Protein AF-A0A227J7W8-F1 (afdb_monomer)

Solvent-accessible surface area (backbone atoms only — not comparable to full-atom values): 6579 Å² total; per-residue (Å²): 108,45,49,59,31,26,45,44,31,55,74,43,64,70,74,62,20,58,50,27,50,59,50,30,54,58,37,45,52,54,48,52,52,50,51,53,50,48,66,58,47,49,37,72,77,32,61,72,40,30,48,57,53,67,31,87,70,44,26,74,74,49,48,57,57,61,51,51,45,53,53,39,54,53,50,31,56,52,27,48,74,69,67,44,44,60,62,30,26,58,39,40,50,48,46,52,54,51,51,51,50,55,50,50,66,56,40,60,67,36,88,46,93,92,81,47,46,72,78,72,77,110

Secondary structure (DSSP, 8-state):
-HHHHHHHHHH--HHHHHHHHHHHHHHHHHHHHHHHHHHHHHHHH-HHHHHHHHSTTHHHHHTHHHHHHHHHHHHHHHHHHTT-SSHHHHHHHHHHHHHHHHHHHHHTTEEETTTEETTT--

Mean predicted aligned error: 6.24 Å

Sequence (122 aa):
ALLGSTWLIMKTEGALQNTMYRFTNKTLLAMISALIIVSAWTPIAYPAIAERWFSLPNLFYLLPVPVITGLVCLKIADSVKKRKERSPFVMALVIVILGFAGLGISIWPNIIPPSISIWEAA

Organism: Vibrio parahaemolyticus (NCBI:txid670)

Radius of gyration: 17.42 Å; Cα contacts (8 Å, |Δi|>4): 96; chains: 1; bounding box: 49×22×45 Å

pLDDT: mean 88.21, std 13.28, range [46.34, 97.31]

Nearest PDB structures (foldseek):
  6rko-assembly1_B  TM=8.523E-01  e=6.600E-02  Escherichia coli K-12
  3cax-assembly1_A-2  TM=5.403E-01  e=3.747E-01  Pyrococcus furiosus DSM 3638
  4yuu-assembly3_Q2  TM=7.219E-01  e=2.479E+00  Cyanidium caldarium
  4yuu-assembly2_q1  TM=7.219E-01  e=3.925E+00  Cyanidium caldarium
  5xnl-assembly1_q  TM=5.334E-01  e=6.542E+00  Pisum sativum

InterPro domains:
  IPR003317 Cytochrome ubiquinol oxidase subunit 2 [PF02322] (1-122)
  IPR003317 Cytochrome ubiquinol oxidase subunit 2 [PTHR43141] (1-122)

Structure (mmCIF, N/CA/C/O backbone):
data_AF-A0A227J7W8-F1
#
_entry.id   AF-A0A227J7W8-F1
#
loop_
_atom_site.group_PDB
_atom_site.id
_atom_site.type_symbol
_atom_site.label_atom_id
_atom_site.label_alt_id
_atom_site.label_comp_id
_atom_site.label_asym_id
_atom_site.label_entity_id
_atom_site.label_seq_id
_atom_site.pdbx_PDB_ins_code
_atom_site.Cartn_x
_atom_site.Cartn_y
_atom_site.Cartn_z
_atom_site.occupancy
_atom_site.B_iso_or_equiv
_atom_site.auth_seq_id
_atom_site.auth_comp_id
_atom_site.auth_asym_id
_atom_site.auth_atom_id
_atom_site.pdbx_PDB_model_num
ATOM 1 N N . ALA A 1 1 ? 3.932 6.858 9.563 1.00 88.25 1 ALA A N 1
ATOM 2 C CA . ALA A 1 1 ? 2.596 7.349 9.973 1.00 88.25 1 ALA A CA 1
ATOM 3 C C . ALA A 1 1 ? 1.519 6.250 9.960 1.00 88.25 1 ALA A C 1
ATOM 5 O O . ALA A 1 1 ? 0.981 5.968 11.023 1.00 88.25 1 ALA A O 1
ATOM 6 N N . LEU A 1 2 ? 1.219 5.595 8.821 1.00 92.62 2 LEU A N 1
ATOM 7 C CA . LEU A 1 2 ? 0.111 4.619 8.718 1.00 92.62 2 LEU A CA 1
ATOM 8 C C . LEU A 1 2 ? 0.233 3.474 9.734 1.00 92.62 2 LEU A C 1
ATOM 10 O O . LEU A 1 2 ? -0.658 3.301 10.561 1.00 92.62 2 LEU A O 1
ATOM 14 N N . LEU A 1 3 ? 1.373 2.778 9.728 1.00 94.62 3 LEU A N 1
ATOM 15 C CA . LEU A 1 3 ? 1.666 1.660 10.630 1.00 94.62 3 LEU A CA 1
ATOM 16 C C . LEU A 1 3 ? 1.524 2.053 12.111 1.00 94.62 3 LEU A C 1
ATOM 18 O O . LEU A 1 3 ? 0.850 1.360 12.870 1.00 94.62 3 LEU A O 1
ATOM 22 N N . GLY A 1 4 ? 2.070 3.211 12.497 1.00 94.69 4 GLY A N 1
ATOM 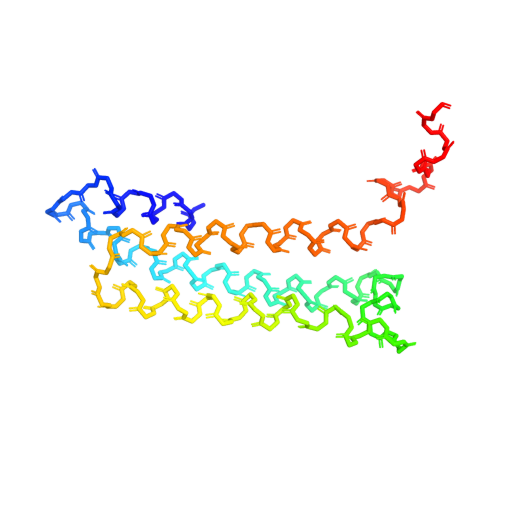23 C CA . GLY A 1 4 ? 1.934 3.751 13.853 1.00 94.69 4 GLY A CA 1
ATOM 24 C C . GLY A 1 4 ? 0.481 4.048 14.233 1.00 94.69 4 GLY A C 1
ATOM 25 O O . GLY A 1 4 ? 0.044 3.662 15.310 1.00 94.69 4 GLY A O 1
ATOM 26 N N . SER A 1 5 ? -0.306 4.646 13.330 1.00 95.19 5 SER A N 1
ATOM 27 C CA . SER A 1 5 ? -1.730 4.907 13.590 1.00 95.19 5 SER A CA 1
ATOM 28 C C . SER A 1 5 ? -2.533 3.615 13.778 1.00 95.19 5 SER A C 1
ATOM 30 O O . SER A 1 5 ? -3.309 3.507 14.721 1.00 95.19 5 SER A O 1
ATOM 32 N N . THR A 1 6 ? -2.289 2.592 12.951 1.00 95.81 6 THR A N 1
ATOM 33 C CA . THR A 1 6 ? -2.950 1.285 13.082 1.00 95.81 6 THR A CA 1
ATOM 34 C C . THR A 1 6 ? -2.501 0.514 14.321 1.00 95.81 6 THR A C 1
ATOM 36 O O . THR A 1 6 ? -3.289 -0.225 14.900 1.00 95.81 6 THR A O 1
ATOM 39 N N . TRP A 1 7 ? -1.257 0.709 14.762 1.00 96.62 7 TRP A N 1
ATOM 40 C CA . TRP A 1 7 ? -0.764 0.150 16.018 1.00 96.62 7 TRP A CA 1
ATOM 41 C C . TRP A 1 7 ? -1.440 0.809 17.224 1.00 96.62 7 TRP A C 1
ATOM 43 O O . TRP A 1 7 ? -1.867 0.113 18.141 1.00 96.62 7 TRP A O 1
ATOM 53 N N . LEU A 1 8 ? -1.615 2.136 17.195 1.00 95.88 8 LEU A N 1
ATOM 54 C CA . LEU A 1 8 ? -2.341 2.858 18.239 1.00 95.88 8 LEU A CA 1
ATOM 55 C C . LEU A 1 8 ?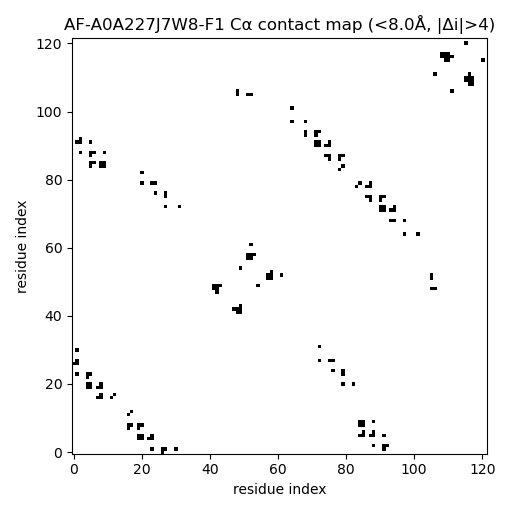 -3.813 2.438 18.302 1.00 95.88 8 LEU A C 1
ATOM 57 O O . LEU A 1 8 ? -4.323 2.264 19.402 1.00 95.88 8 LEU A O 1
ATOM 61 N N . ILE A 1 9 ? -4.483 2.190 17.168 1.00 95.56 9 ILE A N 1
ATOM 62 C CA . ILE A 1 9 ? -5.844 1.611 17.161 1.00 95.56 9 ILE A CA 1
ATOM 63 C C . ILE A 1 9 ? -5.894 0.297 17.957 1.00 95.56 9 ILE A C 1
ATOM 65 O O . ILE A 1 9 ? -6.832 0.074 18.716 1.00 95.56 9 ILE A O 1
ATOM 69 N N . MET A 1 10 ? -4.887 -0.562 17.791 1.00 95.38 10 MET A N 1
ATOM 70 C CA . MET A 1 10 ? -4.813 -1.862 18.461 1.00 95.38 10 MET A CA 1
ATOM 71 C C . MET A 1 10 ? -4.487 -1.757 19.961 1.00 95.38 10 MET A C 1
ATOM 73 O O . MET A 1 10 ? -4.742 -2.696 20.710 1.00 95.38 10 MET A O 1
ATOM 77 N N . LYS A 1 11 ? -3.851 -0.663 20.395 1.00 96.19 11 LYS A N 1
ATOM 78 C CA . LYS A 1 11 ? -3.321 -0.495 21.760 1.00 9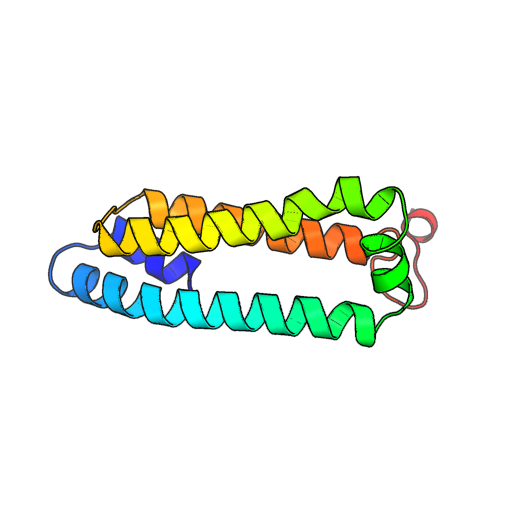6.19 11 LYS A CA 1
ATOM 79 C C . LYS A 1 11 ? -4.081 0.505 22.623 1.00 96.19 11 LYS A C 1
ATOM 81 O O . LYS A 1 11 ? -3.757 0.637 23.797 1.00 96.19 11 LYS A O 1
ATOM 86 N N . THR A 1 12 ? -5.039 1.225 22.056 1.00 95.56 12 THR A N 1
ATOM 87 C CA . THR A 1 12 ? -5.785 2.278 22.750 1.00 95.56 12 THR A CA 1
ATOM 88 C C . THR A 1 12 ? -7.275 1.998 22.691 1.00 95.56 12 THR A C 1
ATOM 90 O O . THR A 1 12 ? -7.745 1.309 21.791 1.00 95.56 12 THR A O 1
ATOM 93 N N . GLU A 1 13 ? -8.017 2.579 23.628 1.00 94.44 13 GLU A N 1
ATOM 94 C CA . GLU A 1 13 ? -9.470 2.441 23.732 1.00 94.44 13 GLU A CA 1
ATOM 95 C C . GLU A 1 13 ? -10.138 3.824 23.843 1.00 94.44 13 GLU A C 1
ATOM 97 O O . GLU A 1 13 ? -9.480 4.858 24.019 1.00 94.44 13 GLU A O 1
ATOM 102 N N . GLY A 1 14 ? -11.464 3.864 23.697 1.00 94.19 14 GLY A N 1
ATOM 103 C CA . GLY A 1 14 ? -12.263 5.069 23.922 1.00 94.19 14 GLY A CA 1
ATOM 104 C C . GLY A 1 14 ? -11.985 6.214 22.935 1.00 94.19 14 GLY A C 1
ATOM 105 O O . GLY A 1 14 ? -11.976 6.040 21.712 1.00 94.19 14 GLY A O 1
ATOM 106 N N . ALA A 1 15 ? -11.824 7.434 23.454 1.00 95.31 15 ALA A N 1
ATOM 107 C CA . ALA A 1 15 ? -11.722 8.650 22.639 1.00 95.31 15 ALA A CA 1
ATOM 108 C C . ALA A 1 15 ? -10.462 8.686 21.753 1.00 95.31 15 ALA A C 1
ATOM 110 O O . ALA A 1 15 ? -10.522 9.108 20.591 1.00 95.31 15 ALA A O 1
ATOM 111 N N . LEU A 1 16 ? -9.328 8.203 22.272 1.00 94.12 16 LEU A N 1
ATOM 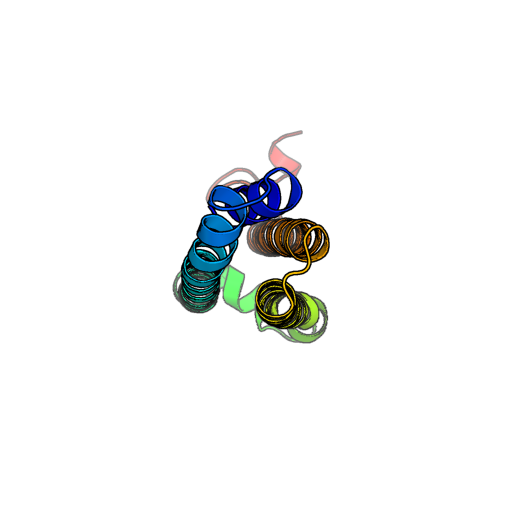112 C CA . LEU A 1 16 ? -8.070 8.177 21.528 1.00 94.12 16 LEU A CA 1
ATOM 113 C C . LEU A 1 16 ? -8.147 7.192 20.356 1.00 94.12 16 LEU A C 1
ATOM 115 O O . LEU A 1 16 ? -7.833 7.567 19.226 1.00 94.12 16 LEU A O 1
ATOM 119 N N . GLN A 1 17 ? -8.667 5.985 20.590 1.00 96.19 17 GLN A N 1
ATOM 120 C CA . GLN A 1 17 ? -8.849 4.975 19.545 1.00 96.19 17 GLN A CA 1
ATOM 121 C C . GLN A 1 17 ? -9.741 5.500 18.410 1.00 96.19 17 GLN A C 1
ATOM 123 O O . GLN A 1 17 ? -9.411 5.384 17.228 1.00 96.19 17 GLN A O 1
ATOM 128 N N . ASN A 1 18 ? -10.848 6.164 18.759 1.00 94.38 18 ASN A N 1
ATOM 129 C CA . ASN A 1 18 ? -11.746 6.799 17.794 1.00 94.38 18 ASN A CA 1
ATOM 130 C C . ASN A 1 18 ? -11.057 7.864 16.937 1.00 94.38 18 ASN A C 1
ATOM 132 O O . ASN A 1 18 ? -11.295 7.942 15.727 1.00 94.38 18 ASN A O 1
ATOM 136 N N . THR A 1 19 ? -10.187 8.659 17.553 1.00 95.44 19 THR A N 1
ATOM 137 C CA . THR A 1 19 ? -9.373 9.648 16.844 1.00 95.44 19 THR A CA 1
ATOM 138 C C . THR A 1 19 ? -8.403 8.962 15.884 1.00 95.44 19 THR A C 1
ATOM 140 O O . THR A 1 19 ? -8.287 9.377 14.729 1.00 95.44 19 THR A O 1
ATOM 143 N N . MET A 1 20 ? -7.780 7.859 16.312 1.00 96.38 20 MET A N 1
ATOM 144 C CA . MET A 1 20 ? -6.858 7.091 15.477 1.00 96.38 20 MET A CA 1
ATOM 145 C C . MET A 1 20 ? -7.547 6.461 14.266 1.00 96.38 20 MET A C 1
ATOM 147 O O . MET A 1 20 ? -7.016 6.585 13.170 1.00 96.38 20 MET A O 1
ATOM 151 N N . TYR A 1 21 ? -8.764 5.918 14.388 1.00 95.00 21 TYR A N 1
ATOM 152 C CA . TYR A 1 21 ? -9.530 5.434 13.224 1.00 95.00 21 TYR A CA 1
ATOM 153 C C . TYR A 1 21 ? -9.720 6.517 12.144 1.00 95.00 21 TYR A C 1
ATOM 155 O O . TYR A 1 21 ? -9.553 6.253 10.951 1.00 95.00 21 TYR A O 1
ATOM 163 N N . ARG A 1 22 ? -10.029 7.759 12.543 1.00 94.06 22 ARG A N 1
ATOM 164 C CA . ARG A 1 22 ? -10.168 8.890 11.605 1.00 94.06 22 ARG A CA 1
ATOM 165 C C . ARG A 1 22 ? -8.823 9.299 11.005 1.00 94.06 22 ARG A C 1
ATOM 167 O O . ARG A 1 22 ? -8.740 9.589 9.811 1.00 94.06 22 ARG A O 1
ATOM 174 N N . PHE A 1 23 ? -7.776 9.315 11.824 1.00 95.50 23 PHE A N 1
ATOM 175 C CA . PHE A 1 23 ? -6.424 9.665 11.402 1.00 95.50 23 PHE A CA 1
ATOM 176 C C . PHE A 1 23 ? -5.827 8.630 10.433 1.00 95.50 23 PHE A C 1
ATOM 178 O O . PHE A 1 23 ? -5.204 8.999 9.434 1.00 95.50 23 PHE A O 1
ATOM 185 N N . THR A 1 24 ? -6.082 7.340 10.661 1.00 95.12 24 THR A N 1
ATOM 186 C CA . THR A 1 24 ? -5.650 6.244 9.788 1.00 95.12 24 THR A CA 1
ATOM 187 C C . THR A 1 24 ? -6.225 6.378 8.383 1.00 95.12 24 THR A C 1
ATOM 189 O O . THR A 1 24 ? -5.478 6.183 7.433 1.00 95.12 24 THR A O 1
ATOM 192 N N . ASN A 1 25 ? -7.487 6.792 8.210 1.00 92.44 25 ASN A N 1
ATOM 193 C CA . ASN A 1 25 ? -8.052 7.017 6.870 1.00 92.44 25 ASN A CA 1
ATOM 194 C C . ASN A 1 25 ? -7.296 8.101 6.085 1.00 92.44 25 ASN A C 1
ATOM 196 O O . ASN A 1 25 ? -6.958 7.896 4.921 1.00 92.44 25 ASN A O 1
ATOM 200 N N . LYS A 1 26 ? -6.976 9.234 6.728 1.00 94.94 26 LYS A N 1
ATOM 201 C CA . LYS A 1 26 ? -6.189 10.310 6.096 1.00 94.94 26 LYS A CA 1
ATOM 202 C C . LYS A 1 26 ? -4.784 9.831 5.734 1.00 94.94 26 LYS A C 1
ATOM 204 O O . LYS A 1 26 ? -4.281 10.109 4.650 1.00 94.94 26 LYS A O 1
ATOM 209 N N . THR A 1 27 ? -4.169 9.075 6.636 1.00 95.31 27 THR A N 1
ATOM 210 C CA . THR A 1 27 ? -2.807 8.572 6.452 1.00 95.31 27 THR A CA 1
ATOM 211 C C . THR A 1 27 ? -2.731 7.464 5.399 1.00 95.31 27 THR A C 1
ATOM 213 O O . THR A 1 27 ? -1.747 7.376 4.670 1.00 95.31 27 THR A O 1
ATOM 216 N N . LEU A 1 28 ? -3.770 6.633 5.287 1.00 95.62 28 LEU A N 1
ATOM 217 C CA . LEU A 1 28 ? -3.895 5.627 4.236 1.00 95.62 28 LEU A CA 1
ATOM 218 C C . LEU A 1 28 ? -4.011 6.294 2.867 1.00 95.62 28 LEU A C 1
ATOM 220 O O . LEU A 1 28 ? -3.327 5.876 1.941 1.00 95.62 28 LEU A O 1
ATOM 224 N N . LEU A 1 29 ? -4.815 7.355 2.751 1.00 96.00 29 LEU A N 1
ATOM 225 C CA . LEU A 1 29 ? -4.917 8.114 1.507 1.00 96.00 29 LEU A CA 1
ATOM 226 C C . LEU A 1 29 ? -3.563 8.714 1.111 1.00 96.00 29 LEU A C 1
ATOM 228 O O . LEU A 1 29 ? -3.135 8.540 -0.023 1.00 96.00 29 LEU A O 1
ATOM 232 N N . ALA A 1 30 ? -2.853 9.335 2.057 1.00 96.19 30 ALA A N 1
ATOM 233 C CA . ALA A 1 30 ? -1.508 9.856 1.811 1.00 96.19 30 ALA A CA 1
ATOM 234 C C . ALA A 1 30 ? -0.524 8.758 1.358 1.00 96.19 30 ALA A C 1
ATOM 236 O O . ALA A 1 30 ? 0.267 8.984 0.446 1.00 96.19 30 ALA A O 1
ATOM 237 N N . MET A 1 31 ? -0.600 7.561 1.954 1.00 95.06 31 MET A N 1
ATOM 238 C CA . MET A 1 31 ? 0.212 6.409 1.551 1.00 95.06 31 MET A CA 1
ATOM 239 C C . MET A 1 31 ? -0.113 5.951 0.124 1.00 95.06 31 MET A C 1
ATOM 241 O O . MET A 1 31 ? 0.799 5.742 -0.666 1.00 95.06 31 MET A O 1
ATOM 245 N N . ILE A 1 32 ? -1.397 5.826 -0.226 1.00 95.75 32 ILE A N 1
ATOM 246 C CA . ILE A 1 32 ? -1.827 5.454 -1.582 1.00 95.75 32 ILE A CA 1
ATOM 247 C C . ILE A 1 32 ? -1.327 6.483 -2.600 1.00 95.75 32 ILE A C 1
ATOM 249 O O . ILE A 1 32 ? -0.768 6.098 -3.624 1.00 95.75 32 ILE A O 1
ATOM 253 N N . SER A 1 33 ? -1.462 7.778 -2.303 1.00 96.44 33 SER A N 1
ATOM 254 C CA . SER A 1 33 ? -0.952 8.841 -3.172 1.00 96.44 33 SER A CA 1
ATOM 255 C C . SER A 1 33 ? 0.558 8.732 -3.372 1.00 96.44 33 SER A C 1
ATOM 257 O O . SER A 1 33 ? 1.021 8.784 -4.506 1.00 96.44 33 SER A O 1
ATOM 259 N N . ALA A 1 34 ? 1.326 8.520 -2.299 1.00 94.75 34 ALA A N 1
ATOM 260 C CA . ALA A 1 34 ? 2.772 8.335 -2.393 1.00 94.75 34 ALA A CA 1
ATOM 261 C C . ALA A 1 34 ? 3.141 7.104 -3.237 1.00 94.75 34 ALA A C 1
ATOM 263 O O . ALA A 1 34 ? 4.005 7.201 -4.104 1.00 94.75 34 ALA A O 1
ATOM 264 N N . LEU A 1 35 ? 2.454 5.973 -3.037 1.00 93.06 35 LEU A N 1
ATOM 265 C CA . LEU A 1 35 ? 2.663 4.757 -3.826 1.00 93.06 35 LEU A CA 1
ATOM 266 C C . LEU A 1 35 ? 2.412 5.000 -5.317 1.00 93.06 35 LEU A C 1
ATOM 268 O O . LEU A 1 35 ? 3.231 4.587 -6.131 1.00 93.06 35 LEU A O 1
ATOM 272 N N . ILE A 1 36 ? 1.324 5.684 -5.678 1.00 94.69 36 ILE A N 1
ATOM 273 C CA . ILE A 1 36 ? 0.998 5.997 -7.078 1.00 94.69 36 ILE A CA 1
ATOM 274 C C . ILE A 1 36 ? 2.046 6.936 -7.681 1.00 94.69 36 ILE A C 1
ATOM 276 O O . ILE A 1 36 ? 2.559 6.658 -8.762 1.00 94.69 36 ILE A O 1
ATOM 280 N N . ILE A 1 37 ? 2.386 8.019 -6.974 1.00 95.94 37 ILE A N 1
ATOM 281 C CA . ILE A 1 37 ? 3.356 9.015 -7.443 1.00 95.94 37 ILE A CA 1
ATOM 282 C C . ILE A 1 37 ? 4.711 8.357 -7.688 1.00 95.94 37 ILE A C 1
ATOM 284 O O . ILE A 1 37 ? 5.265 8.500 -8.772 1.00 95.94 37 ILE A O 1
ATOM 288 N N . VAL A 1 38 ? 5.226 7.602 -6.714 1.00 91.88 38 VAL A N 1
ATOM 289 C CA . VAL A 1 38 ? 6.520 6.923 -6.843 1.00 91.88 38 VAL A CA 1
ATOM 290 C C . VAL A 1 38 ? 6.459 5.858 -7.940 1.00 91.88 38 VAL A C 1
ATOM 292 O O . VAL A 1 38 ? 7.337 5.830 -8.791 1.00 91.88 38 VAL A O 1
ATOM 295 N N . SER A 1 39 ? 5.397 5.047 -8.005 1.00 90.88 39 SER A N 1
ATOM 296 C CA . SER A 1 39 ? 5.272 3.999 -9.034 1.00 90.88 39 SER A CA 1
ATOM 297 C C . SER A 1 39 ? 5.230 4.553 -10.460 1.00 90.88 39 SER A C 1
ATOM 299 O O . SER A 1 39 ? 5.697 3.885 -11.376 1.00 90.88 39 SER A O 1
ATOM 301 N N . ALA A 1 40 ? 4.688 5.757 -10.662 1.00 92.88 40 ALA A N 1
ATOM 302 C CA . ALA A 1 40 ? 4.704 6.430 -11.960 1.00 92.88 40 ALA A CA 1
ATOM 303 C C . ALA A 1 40 ? 6.037 7.149 -12.222 1.00 92.88 40 ALA A C 1
ATOM 305 O O . ALA A 1 40 ? 6.590 7.049 -13.313 1.00 92.88 40 ALA A O 1
ATOM 306 N N . TRP A 1 41 ? 6.574 7.853 -11.222 1.00 93.50 41 TRP A N 1
ATOM 307 C CA . TRP A 1 41 ? 7.796 8.649 -11.356 1.00 93.50 41 TRP A CA 1
ATOM 308 C C . TRP A 1 41 ? 9.042 7.784 -11.557 1.00 93.50 41 TRP A C 1
ATOM 310 O O . TRP A 1 41 ? 9.873 8.087 -12.408 1.00 93.50 41 TRP A O 1
ATOM 320 N N . THR A 1 42 ? 9.195 6.707 -10.785 1.00 89.81 42 THR A N 1
ATOM 321 C CA . THR A 1 42 ? 10.393 5.859 -10.796 1.00 89.81 42 THR A CA 1
ATOM 322 C C . THR A 1 42 ? 10.742 5.300 -12.184 1.00 89.81 42 THR A C 1
ATOM 324 O O . THR A 1 42 ? 11.887 5.480 -12.594 1.00 89.81 42 THR A O 1
ATOM 327 N N . PRO A 1 43 ? 9.829 4.668 -12.948 1.00 89.62 43 PRO A N 1
ATOM 328 C CA . PRO A 1 43 ? 10.164 4.172 -14.284 1.00 89.62 43 PRO A CA 1
ATOM 329 C C . PRO A 1 43 ? 10.433 5.295 -15.295 1.00 89.62 43 PRO A C 1
ATOM 331 O O . PRO A 1 43 ? 11.231 5.102 -16.206 1.00 89.62 43 PRO A O 1
ATOM 334 N N . ILE A 1 44 ? 9.822 6.475 -15.130 1.00 90.62 44 ILE A N 1
ATOM 335 C CA . ILE A 1 44 ? 10.094 7.640 -15.989 1.00 90.62 44 ILE A CA 1
ATOM 336 C C . ILE A 1 44 ? 11.505 8.181 -15.728 1.00 90.62 44 ILE A C 1
ATOM 338 O O . ILE A 1 44 ? 12.225 8.518 -16.663 1.00 90.62 44 ILE A O 1
ATOM 342 N N . ALA A 1 45 ? 11.908 8.254 -14.458 1.00 89.44 45 ALA A N 1
ATOM 343 C CA . ALA A 1 45 ? 13.213 8.769 -14.061 1.00 89.44 45 ALA A CA 1
ATOM 344 C C . ALA A 1 45 ? 14.361 7.779 -14.324 1.00 89.44 45 ALA A C 1
ATOM 346 O O . ALA A 1 45 ? 15.490 8.205 -14.558 1.00 89.44 45 ALA A O 1
ATOM 347 N N . TYR A 1 46 ? 14.089 6.470 -14.287 1.00 87.00 46 TYR A N 1
ATOM 348 C CA . TYR A 1 46 ? 15.105 5.421 -14.385 1.00 87.00 46 TYR A CA 1
ATOM 349 C C . TYR A 1 46 ? 14.714 4.355 -15.422 1.00 87.00 46 TYR A C 1
ATOM 351 O O . TYR A 1 46 ? 14.028 3.384 -15.081 1.00 87.00 46 TYR A O 1
ATOM 359 N N . PRO A 1 47 ? 15.213 4.465 -16.668 1.00 87.69 47 PRO A N 1
ATOM 360 C CA . PRO A 1 47 ? 14.901 3.519 -17.741 1.00 87.69 47 PRO A CA 1
ATOM 361 C C . PRO A 1 47 ? 15.224 2.058 -17.399 1.00 87.69 47 PRO A C 1
ATOM 363 O O . PRO A 1 47 ? 14.456 1.170 -17.749 1.00 87.69 47 PRO A O 1
ATOM 366 N N . ALA A 1 48 ? 16.297 1.801 -16.643 1.00 85.94 48 ALA A N 1
ATOM 367 C CA . ALA A 1 48 ? 16.651 0.451 -16.192 1.00 85.94 48 ALA A CA 1
ATOM 368 C C . ALA A 1 48 ? 15.581 -0.174 -15.274 1.00 85.94 48 ALA A C 1
ATOM 370 O O . ALA A 1 48 ? 15.318 -1.377 -15.336 1.00 85.94 48 ALA A O 1
ATOM 371 N N . ILE A 1 49 ? 14.927 0.641 -14.436 1.00 87.38 49 ILE A N 1
ATOM 372 C CA . ILE A 1 49 ? 13.811 0.178 -13.603 1.00 87.38 49 ILE A CA 1
ATOM 373 C C . ILE A 1 49 ? 12.596 -0.091 -14.495 1.00 87.38 49 ILE A C 1
ATOM 375 O O . ILE A 1 49 ? 11.950 -1.125 -14.338 1.00 87.38 49 ILE A O 1
ATOM 379 N N . ALA A 1 50 ? 12.310 0.785 -15.463 1.00 88.94 50 ALA A N 1
ATOM 380 C CA . ALA A 1 50 ? 11.223 0.562 -16.412 1.00 88.94 50 ALA A CA 1
ATOM 381 C C . ALA A 1 50 ? 11.411 -0.740 -17.204 1.00 88.94 50 ALA A C 1
ATOM 383 O O . ALA A 1 50 ? 1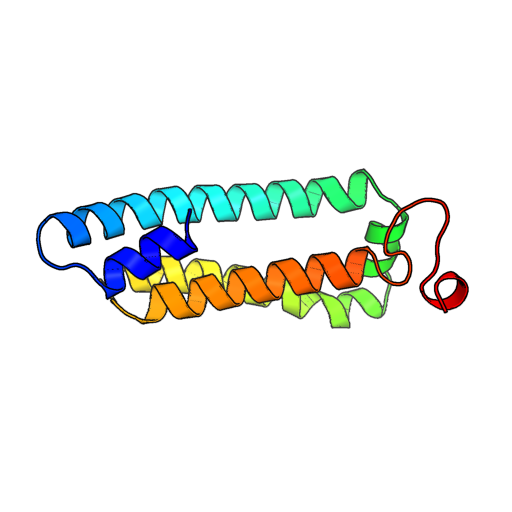0.483 -1.539 -17.295 1.00 88.94 50 ALA A O 1
ATOM 384 N N . GLU A 1 51 ? 12.617 -0.997 -17.707 1.00 89.06 51 GLU A N 1
ATOM 385 C CA . GLU A 1 51 ? 12.934 -2.228 -18.423 1.00 89.06 51 GLU A CA 1
ATOM 386 C C . GLU A 1 51 ? 12.717 -3.450 -17.531 1.00 89.06 51 GLU A C 1
ATOM 388 O O . GLU A 1 51 ? 12.040 -4.390 -17.937 1.00 89.06 51 GLU A O 1
ATOM 393 N N . ARG A 1 52 ? 13.172 -3.435 -16.275 1.00 88.69 52 ARG A N 1
ATOM 394 C CA . ARG A 1 52 ? 12.940 -4.564 -15.365 1.00 88.69 52 ARG A CA 1
ATOM 395 C C . ARG A 1 52 ? 11.457 -4.802 -15.068 1.00 88.69 52 ARG A C 1
ATOM 397 O O . ARG A 1 52 ? 11.033 -5.954 -15.054 1.00 88.69 52 ARG A O 1
ATOM 404 N N . TRP A 1 53 ? 10.681 -3.750 -14.825 1.00 89.69 53 TRP A N 1
ATOM 405 C CA . TRP A 1 53 ? 9.278 -3.877 -14.416 1.00 89.69 53 TRP A CA 1
ATOM 406 C C . TRP A 1 53 ? 8.309 -4.124 -15.575 1.00 89.69 53 TRP A C 1
ATOM 408 O O . TRP A 1 53 ? 7.305 -4.807 -15.380 1.00 89.69 53 TRP A O 1
ATOM 418 N N . 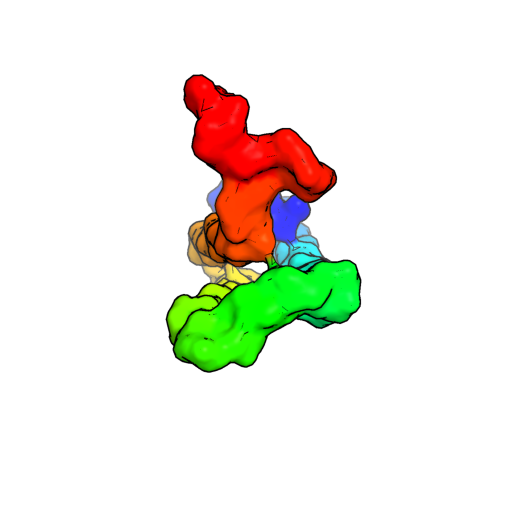PHE A 1 54 ? 8.597 -3.593 -16.765 1.00 91.38 54 PHE A N 1
ATOM 419 C CA . PHE A 1 54 ? 7.682 -3.624 -17.910 1.00 91.38 54 PHE A CA 1
ATOM 420 C C . PHE A 1 54 ? 8.147 -4.521 -19.067 1.00 91.38 54 PHE A C 1
ATOM 422 O O . PHE A 1 54 ? 7.378 -4.727 -20.005 1.00 91.38 54 PHE A O 1
ATOM 429 N N . SER A 1 55 ? 9.351 -5.106 -19.015 1.00 91.19 55 SER A N 1
ATOM 430 C CA . SER A 1 55 ? 9.768 -6.125 -19.992 1.00 91.19 55 SER A CA 1
ATOM 431 C C . SER A 1 55 ? 9.010 -7.437 -19.814 1.00 91.19 55 SER A C 1
ATOM 433 O O . SER A 1 55 ? 8.689 -7.864 -18.703 1.00 91.19 55 SER A O 1
ATOM 435 N N . LEU A 1 56 ? 8.759 -8.128 -20.924 1.00 91.38 56 LEU A N 1
ATOM 436 C CA . LEU A 1 56 ? 8.283 -9.507 -20.895 1.00 91.38 56 LEU A CA 1
ATOM 437 C C . LEU A 1 56 ? 9.483 -10.463 -20.766 1.00 91.38 56 LEU A C 1
ATOM 439 O O . LEU A 1 56 ? 10.474 -10.262 -21.466 1.00 91.38 56 LEU A O 1
ATOM 443 N N . PRO A 1 57 ? 9.418 -11.502 -19.905 1.00 90.81 57 PRO A N 1
ATOM 444 C CA . PRO A 1 57 ? 8.268 -11.940 -19.100 1.00 90.81 57 PRO A CA 1
ATOM 445 C C . PRO A 1 57 ? 8.193 -11.326 -17.687 1.00 90.81 57 PRO A C 1
ATOM 447 O O . PRO A 1 57 ? 7.246 -11.620 -16.957 1.00 90.81 57 PRO A O 1
ATOM 450 N N . ASN A 1 58 ? 9.164 -10.496 -17.287 1.00 88.38 58 ASN A N 1
ATOM 451 C CA . ASN A 1 58 ? 9.287 -9.943 -15.929 1.00 88.38 58 ASN A CA 1
ATOM 452 C C . ASN A 1 58 ? 8.018 -9.246 -15.434 1.00 88.38 58 ASN A C 1
ATOM 454 O O . ASN A 1 58 ? 7.661 -9.399 -14.267 1.00 88.38 58 ASN A O 1
ATOM 458 N N . LEU A 1 59 ? 7.296 -8.564 -16.324 1.00 90.75 59 LEU A N 1
ATOM 459 C CA . LEU A 1 59 ? 6.011 -7.946 -16.024 1.00 90.75 59 LEU A CA 1
ATOM 460 C C . LEU A 1 59 ? 5.058 -8.924 -15.326 1.00 90.75 59 LEU A C 1
ATOM 462 O O . LEU A 1 59 ? 4.489 -8.576 -14.301 1.00 90.75 59 LEU A O 1
ATOM 466 N N . PHE A 1 60 ? 4.918 -10.162 -15.810 1.00 92.31 60 PHE A N 1
ATOM 467 C CA . PHE A 1 60 ? 4.001 -11.139 -15.208 1.00 92.31 60 PHE A CA 1
ATOM 468 C C . PHE A 1 60 ? 4.455 -11.618 -13.828 1.00 92.31 60 PHE A C 1
ATOM 470 O O . PHE A 1 60 ? 3.618 -11.886 -12.968 1.00 92.31 60 PHE A O 1
ATOM 477 N N . TYR A 1 61 ? 5.766 -11.693 -13.598 1.00 89.81 61 TYR A N 1
ATOM 478 C CA . TYR A 1 61 ? 6.327 -12.069 -12.301 1.00 89.81 61 TYR A CA 1
ATOM 479 C C . TYR A 1 61 ? 6.241 -10.936 -11.274 1.00 89.81 61 TYR A C 1
ATOM 481 O O . TYR A 1 61 ? 6.101 -11.199 -10.081 1.00 89.81 61 TYR A O 1
ATOM 489 N N . LEU A 1 62 ? 6.302 -9.681 -11.729 1.00 90.94 62 LEU A N 1
ATOM 490 C CA . LEU A 1 62 ? 6.342 -8.500 -10.868 1.00 90.94 62 LEU A CA 1
ATOM 491 C C . LEU A 1 62 ? 4.971 -7.861 -10.645 1.00 90.94 62 LEU A C 1
ATOM 493 O O . LEU A 1 62 ? 4.752 -7.281 -9.585 1.00 90.94 62 LEU A O 1
ATOM 497 N N . LEU A 1 63 ? 4.021 -8.032 -11.570 1.00 92.12 63 LEU A N 1
ATOM 498 C CA . LEU A 1 63 ? 2.638 -7.546 -11.470 1.00 92.12 63 LEU A CA 1
ATOM 499 C C . LEU A 1 63 ? 1.902 -7.954 -10.176 1.00 92.12 63 LEU A C 1
ATOM 501 O O . LEU A 1 63 ? 1.136 -7.133 -9.662 1.00 92.12 63 LEU A O 1
ATOM 505 N N . PRO A 1 64 ? 2.107 -9.153 -9.588 1.00 93.62 64 PRO A N 1
ATOM 506 C CA . PRO A 1 64 ? 1.477 -9.508 -8.320 1.00 93.62 64 PRO A CA 1
ATOM 507 C C . PRO A 1 64 ? 1.792 -8.525 -7.185 1.00 93.62 64 PRO A C 1
ATOM 509 O O . PRO A 1 64 ? 0.928 -8.272 -6.351 1.00 93.62 64 PRO A O 1
ATOM 512 N N . VAL A 1 65 ? 2.984 -7.921 -7.158 1.00 93.38 65 VAL A N 1
ATOM 513 C CA . VAL A 1 65 ? 3.407 -7.001 -6.088 1.00 93.38 65 VAL A CA 1
ATOM 514 C C . VAL A 1 65 ? 2.515 -5.747 -6.003 1.00 93.38 65 VAL A C 1
ATOM 516 O O 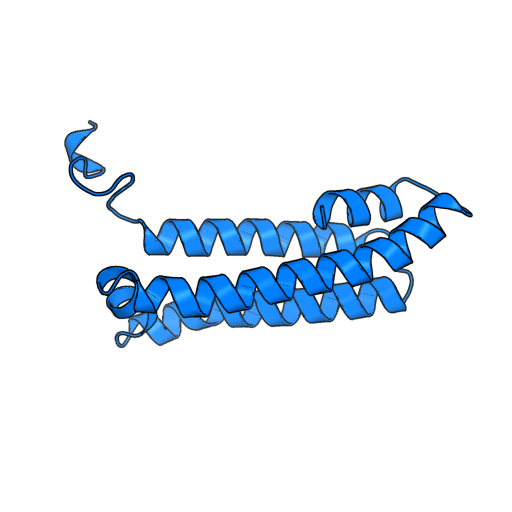. VAL A 1 65 ? 1.913 -5.525 -4.943 1.00 93.38 65 VA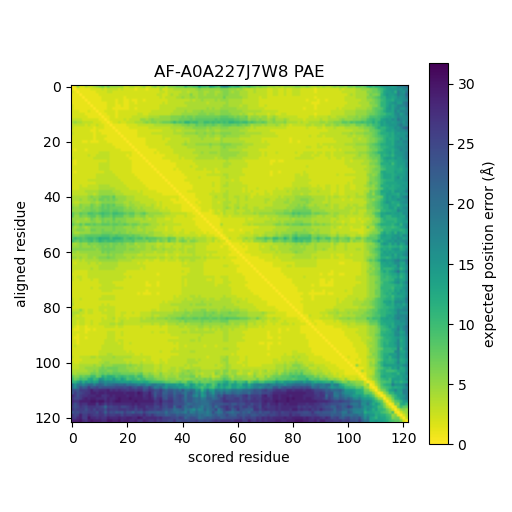L A O 1
ATOM 519 N N . PRO A 1 66 ? 2.350 -4.929 -7.065 1.00 92.81 66 PRO A N 1
ATOM 520 C CA . PRO A 1 66 ? 1.466 -3.767 -7.031 1.00 92.81 66 PRO A CA 1
ATOM 521 C C . PRO A 1 66 ? -0.008 -4.161 -6.886 1.00 92.81 66 PRO A C 1
ATOM 523 O O . PRO A 1 66 ? -0.746 -3.474 -6.178 1.00 92.81 66 PRO A O 1
ATOM 526 N N . VAL A 1 67 ? -0.439 -5.287 -7.469 1.00 95.38 67 VAL A N 1
ATOM 527 C CA . VAL A 1 67 ? -1.826 -5.768 -7.340 1.00 95.38 67 VAL A CA 1
ATOM 528 C C . VAL A 1 67 ? -2.154 -6.116 -5.888 1.00 95.38 67 VAL A C 1
ATOM 530 O O . VAL A 1 67 ? -3.141 -5.622 -5.340 1.00 95.38 67 VAL A O 1
ATOM 533 N N . ILE A 1 68 ? -1.313 -6.916 -5.227 1.00 96.06 68 ILE A N 1
ATOM 534 C CA . ILE A 1 68 ? -1.497 -7.273 -3.816 1.00 96.06 68 ILE A CA 1
ATOM 535 C C . ILE A 1 68 ? -1.429 -6.013 -2.950 1.00 96.06 68 ILE A C 1
ATOM 537 O O . ILE A 1 68 ? -2.265 -5.847 -2.065 1.00 96.06 68 ILE A O 1
ATOM 541 N N . THR A 1 69 ? -0.504 -5.091 -3.230 1.00 96.12 69 THR A N 1
ATOM 542 C CA . THR A 1 69 ? -0.408 -3.815 -2.502 1.00 96.12 69 THR A CA 1
ATOM 543 C C . THR A 1 69 ? -1.719 -3.027 -2.580 1.00 96.12 69 THR A C 1
ATOM 545 O O . THR A 1 69 ? -2.251 -2.611 -1.548 1.00 96.12 69 THR A O 1
ATOM 548 N N . GLY A 1 70 ? -2.303 -2.892 -3.776 1.00 96.06 70 GLY A N 1
ATOM 549 C CA . GLY A 1 70 ? -3.604 -2.249 -3.973 1.00 96.06 70 GLY A CA 1
ATOM 550 C C . GLY A 1 70 ? -4.735 -2.945 -3.209 1.00 96.06 70 GLY A C 1
ATOM 551 O O . GLY A 1 70 ? -5.503 -2.293 -2.497 1.00 96.06 70 GLY A O 1
ATOM 552 N N . LEU A 1 71 ? -4.803 -4.279 -3.272 1.00 97.31 71 LEU A N 1
ATOM 553 C CA . LEU A 1 71 ? -5.795 -5.067 -2.532 1.00 97.31 71 LEU A CA 1
ATOM 554 C C . LEU A 1 71 ? -5.658 -4.897 -1.013 1.00 97.31 71 LEU A C 1
ATOM 556 O O . LEU A 1 71 ? -6.663 -4.796 -0.305 1.00 97.31 71 LEU A O 1
ATOM 560 N N . VAL A 1 72 ? -4.431 -4.844 -0.494 1.00 96.75 72 VAL A N 1
ATOM 561 C CA . VAL A 1 72 ? -4.174 -4.636 0.934 1.00 96.75 72 VAL A CA 1
ATOM 562 C C . VAL A 1 72 ? -4.593 -3.227 1.356 1.00 96.75 72 VAL A C 1
ATOM 564 O O . VAL A 1 72 ? -5.269 -3.096 2.374 1.00 96.75 72 VAL A O 1
ATOM 567 N N . CYS A 1 73 ? -4.310 -2.191 0.560 1.00 96.38 73 CYS A N 1
ATOM 568 C CA . CYS A 1 73 ? -4.806 -0.832 0.807 1.00 96.38 73 CYS A CA 1
ATOM 569 C C . CYS A 1 73 ? -6.338 -0.793 0.941 1.00 96.38 73 CYS A C 1
ATOM 571 O O . CYS A 1 73 ? -6.865 -0.229 1.905 1.00 96.38 73 CYS A O 1
ATOM 573 N N . LEU A 1 74 ? -7.061 -1.451 0.027 1.00 96.25 74 LEU A N 1
ATOM 574 C CA . LEU A 1 74 ? -8.523 -1.556 0.088 1.00 96.25 74 LEU A CA 1
ATOM 575 C C . LEU A 1 74 ? -8.991 -2.298 1.348 1.00 96.25 74 LEU A C 1
ATOM 577 O O . LEU A 1 74 ? -9.931 -1.862 2.016 1.00 96.25 74 LEU A O 1
ATOM 581 N N . LYS A 1 75 ? -8.311 -3.388 1.721 1.00 96.19 75 LYS A N 1
ATOM 582 C CA . LYS A 1 75 ? -8.626 -4.144 2.941 1.00 96.19 75 LYS A CA 1
ATOM 583 C C . LYS A 1 75 ? -8.343 -3.362 4.226 1.00 96.19 75 LYS A C 1
ATOM 585 O O . LYS A 1 75 ? -9.078 -3.552 5.199 1.00 96.19 75 LYS A O 1
ATOM 590 N N . ILE A 1 76 ? -7.342 -2.477 4.255 1.00 95.38 76 ILE A N 1
ATOM 591 C CA . ILE A 1 76 ? -7.127 -1.562 5.389 1.00 95.38 76 ILE A CA 1
ATOM 592 C C . ILE A 1 76 ? -8.300 -0.593 5.484 1.00 95.38 76 ILE A C 1
ATOM 594 O O . ILE A 1 76 ? -8.872 -0.460 6.563 1.00 95.38 76 ILE A O 1
ATOM 598 N N . ALA A 1 77 ? -8.704 0.029 4.371 1.00 95.38 77 ALA A N 1
ATOM 599 C CA . ALA A 1 77 ? -9.844 0.944 4.358 1.00 95.38 77 ALA A CA 1
ATOM 600 C C . ALA A 1 77 ? -11.130 0.262 4.862 1.00 95.38 77 ALA A C 1
ATOM 602 O O . ALA A 1 77 ? -11.835 0.817 5.705 1.00 95.38 77 ALA A O 1
ATOM 603 N N . ASP A 1 78 ? -11.414 -0.963 4.404 1.00 96.25 78 ASP A N 1
ATOM 604 C CA . ASP A 1 78 ? -12.543 -1.768 4.890 1.00 96.25 78 ASP A CA 1
ATOM 605 C C . ASP A 1 78 ? -12.412 -2.117 6.381 1.00 96.25 78 ASP A C 1
ATOM 607 O O . ASP A 1 78 ? -13.362 -1.959 7.147 1.00 96.25 78 ASP A O 1
ATOM 611 N N . SER A 1 79 ? -11.224 -2.535 6.824 1.00 94.81 79 SER A N 1
ATOM 612 C CA . SER A 1 79 ? -10.968 -2.887 8.226 1.00 94.81 79 SER A CA 1
ATOM 613 C C . SER A 1 79 ? -11.155 -1.694 9.165 1.00 94.81 79 SER A C 1
ATOM 615 O O . SER A 1 79 ? -11.748 -1.841 10.230 1.00 94.81 79 SER A O 1
ATOM 617 N N . VAL A 1 80 ? -10.701 -0.507 8.757 1.00 94.25 80 VAL A N 1
ATOM 618 C CA . VAL A 1 80 ? -10.855 0.747 9.508 1.00 94.25 80 VAL A CA 1
ATOM 619 C C . VAL A 1 80 ? -12.327 1.166 9.562 1.00 94.25 80 VAL A C 1
ATOM 621 O O . VAL A 1 80 ? -12.811 1.532 10.632 1.00 94.25 80 VAL A O 1
ATOM 624 N N . LYS A 1 81 ? -13.072 1.043 8.452 1.00 94.06 81 LYS A N 1
ATOM 625 C CA . LYS A 1 81 ? -14.528 1.289 8.415 1.00 94.06 81 LYS A CA 1
ATOM 626 C C . LYS A 1 81 ? -15.297 0.340 9.336 1.00 94.06 81 LYS A C 1
ATOM 628 O O . LYS A 1 81 ? -16.170 0.783 10.074 1.00 94.06 81 LYS A O 1
ATOM 633 N N . LYS A 1 82 ? -14.935 -0.945 9.338 1.00 94.88 82 LYS A N 1
ATOM 634 C CA . LYS A 1 82 ? -15.517 -1.988 10.201 1.00 94.88 82 LYS A CA 1
ATOM 635 C C . LYS A 1 82 ? -14.993 -1.964 11.639 1.00 94.88 82 LYS A C 1
ATOM 637 O O . LYS A 1 82 ? -15.306 -2.877 12.394 1.00 94.88 82 LYS A O 1
ATOM 642 N N . ARG A 1 83 ? -14.190 -0.958 12.012 1.00 93.88 83 ARG A N 1
ATOM 643 C CA . ARG A 1 83 ? -13.607 -0.810 13.355 1.00 93.88 83 ARG A CA 1
ATOM 644 C C . ARG A 1 83 ? -12.866 -2.069 13.833 1.00 93.88 83 ARG A C 1
ATOM 646 O O . ARG A 1 83 ? -12.941 -2.442 14.998 1.00 93.88 83 ARG A O 1
ATOM 653 N N . LYS A 1 84 ? -12.165 -2.756 12.926 1.00 93.38 84 LYS A N 1
ATOM 654 C CA . LYS A 1 84 ? -11.300 -3.881 13.293 1.00 93.38 84 LYS A CA 1
ATOM 655 C C . LYS A 1 84 ? -10.031 -3.347 13.941 1.00 93.38 84 LYS A C 1
ATOM 657 O O . LYS A 1 84 ? -9.374 -2.478 13.378 1.00 93.38 84 LYS A O 1
ATOM 662 N N . GLU A 1 85 ? -9.643 -3.938 15.063 1.00 92.75 85 GLU A N 1
ATOM 663 C CA . GLU A 1 85 ? -8.532 -3.411 15.862 1.00 92.75 85 GLU A CA 1
ATOM 664 C C . GLU A 1 85 ? -7.164 -3.952 15.432 1.00 92.75 85 GLU A C 1
ATOM 666 O O . GLU A 1 85 ? -6.190 -3.210 15.362 1.00 92.75 85 GLU A O 1
ATOM 671 N N . ARG A 1 86 ? -7.079 -5.249 15.104 1.00 92.31 86 ARG A N 1
ATOM 672 C CA . ARG A 1 86 ? -5.798 -5.923 14.805 1.00 92.31 86 ARG A CA 1
ATOM 673 C C . ARG A 1 86 ? -5.471 -5.990 13.315 1.00 92.31 86 ARG A C 1
ATOM 675 O O . ARG A 1 86 ? -4.315 -5.844 12.924 1.00 92.31 86 ARG A O 1
ATOM 682 N N . SER A 1 87 ? -6.479 -6.214 12.467 1.00 92.94 87 SER A N 1
ATOM 683 C CA . SER A 1 87 ? -6.252 -6.432 11.032 1.00 92.94 87 SER A CA 1
ATOM 684 C C . SER A 1 87 ? -5.619 -5.242 10.299 1.00 92.94 87 SER A C 1
ATOM 686 O O . SER A 1 87 ? -4.755 -5.507 9.462 1.00 92.94 87 SER A O 1
ATOM 688 N N . PRO A 1 88 ? -5.942 -3.961 10.596 1.00 93.06 88 PRO A N 1
ATOM 689 C CA . PRO A 1 88 ? -5.300 -2.835 9.918 1.00 93.06 88 PRO A CA 1
ATOM 690 C C . PRO A 1 88 ? -3.783 -2.801 10.122 1.00 93.06 88 PRO A C 1
ATOM 692 O O . PRO A 1 88 ? -3.059 -2.470 9.190 1.00 93.06 88 PRO A O 1
ATOM 695 N N . PHE A 1 89 ? -3.298 -3.174 11.312 1.00 95.88 89 PHE A N 1
ATOM 696 C CA . PHE A 1 89 ? -1.869 -3.169 11.629 1.00 95.88 89 PHE A CA 1
ATOM 697 C C . PHE A 1 89 ? -1.105 -4.237 10.845 1.00 95.88 89 PHE A C 1
ATOM 699 O O . PHE A 1 89 ? -0.106 -3.930 10.198 1.00 95.88 89 PHE A O 1
ATOM 706 N N . VAL A 1 90 ? -1.612 -5.474 10.838 1.00 96.56 90 VAL A N 1
ATOM 707 C CA . VAL A 1 90 ? -1.001 -6.576 10.076 1.00 96.56 90 VAL A CA 1
ATOM 708 C C . VAL A 1 90 ? -0.971 -6.244 8.583 1.00 96.56 90 VAL A C 1
ATOM 710 O O . VAL A 1 90 ? 0.042 -6.434 7.920 1.00 96.56 90 VAL A O 1
ATOM 713 N N . MET A 1 91 ? -2.055 -5.680 8.052 1.00 95.44 91 MET A N 1
ATOM 714 C CA . MET A 1 91 ? -2.119 -5.253 6.655 1.00 95.44 91 MET A CA 1
ATOM 715 C C . MET A 1 91 ? -1.159 -4.095 6.348 1.00 95.44 91 MET A C 1
ATOM 717 O O . MET A 1 91 ? -0.505 -4.104 5.309 1.00 95.44 91 MET A O 1
ATOM 721 N N . ALA A 1 92 ? -1.023 -3.117 7.248 1.00 94.81 92 ALA A N 1
ATOM 722 C CA . ALA A 1 92 ? -0.050 -2.039 7.086 1.00 94.81 92 ALA A CA 1
ATOM 723 C C . ALA A 1 92 ? 1.392 -2.573 7.070 1.00 94.81 92 ALA A C 1
ATOM 725 O O . ALA A 1 92 ? 2.210 -2.085 6.294 1.00 94.81 92 ALA A O 1
ATOM 726 N N . LEU A 1 93 ? 1.695 -3.598 7.872 1.00 95.75 93 LEU A N 1
ATOM 727 C CA . LEU A 1 93 ? 2.992 -4.274 7.847 1.00 95.75 93 LEU A CA 1
ATOM 728 C C . LEU A 1 93 ? 3.242 -4.975 6.504 1.00 95.75 93 LEU A C 1
ATOM 730 O O . LEU A 1 93 ? 4.331 -4.859 5.950 1.00 95.75 93 LEU A O 1
ATOM 734 N N . VAL A 1 94 ? 2.224 -5.635 5.944 1.00 95.75 94 VAL A N 1
ATOM 735 C CA . VAL A 1 94 ? 2.310 -6.245 4.607 1.00 95.75 94 VAL A CA 1
ATOM 736 C C . VAL A 1 94 ? 2.624 -5.196 3.534 1.00 95.75 94 VAL A C 1
ATOM 738 O O . VAL A 1 94 ? 3.491 -5.445 2.704 1.00 95.75 94 VAL A O 1
ATOM 741 N N . ILE A 1 95 ? 2.000 -4.009 3.571 1.00 94.81 95 ILE A N 1
ATOM 742 C CA . ILE A 1 95 ? 2.339 -2.909 2.642 1.00 94.81 95 ILE A CA 1
ATOM 743 C C . ILE A 1 95 ? 3.809 -2.514 2.773 1.00 94.81 95 ILE A C 1
ATOM 745 O O . ILE A 1 95 ? 4.479 -2.322 1.764 1.00 94.81 95 ILE A O 1
ATOM 749 N N . VAL A 1 96 ? 4.319 -2.395 4.002 1.00 94.12 96 VAL A N 1
ATOM 750 C CA . VAL A 1 96 ? 5.725 -2.042 4.238 1.00 94.12 96 VAL A CA 1
ATOM 751 C C . VAL A 1 96 ? 6.652 -3.097 3.636 1.00 94.12 96 VAL A C 1
ATOM 753 O O . VAL A 1 96 ? 7.562 -2.746 2.890 1.00 94.12 96 VAL A O 1
ATOM 756 N N . ILE A 1 97 ? 6.390 -4.381 3.892 1.00 95.00 97 ILE A N 1
ATOM 757 C CA . ILE A 1 97 ? 7.182 -5.491 3.345 1.00 95.00 97 ILE A CA 1
ATOM 758 C C . ILE A 1 97 ? 7.153 -5.483 1.810 1.00 95.00 97 ILE A C 1
ATOM 760 O O . ILE A 1 97 ? 8.204 -5.588 1.183 1.00 95.00 97 ILE A O 1
ATOM 764 N N . LEU A 1 98 ? 5.978 -5.308 1.196 1.00 93.56 98 LEU A N 1
ATOM 765 C CA . LEU A 1 98 ? 5.835 -5.237 -0.263 1.00 93.56 98 LEU A CA 1
ATOM 766 C C . LEU A 1 98 ? 6.553 -4.022 -0.860 1.00 93.56 98 LEU A C 1
ATOM 768 O O . LEU A 1 98 ? 7.194 -4.146 -1.900 1.00 93.56 98 LEU A O 1
ATOM 772 N N . GLY A 1 99 ? 6.492 -2.868 -0.192 1.00 91.12 99 GLY A N 1
ATOM 773 C CA . GLY A 1 99 ? 7.214 -1.666 -0.602 1.00 91.12 99 GLY A CA 1
ATOM 774 C C . GLY A 1 99 ? 8.728 -1.878 -0.598 1.00 91.12 99 GLY A C 1
ATOM 775 O O . GLY A 1 99 ? 9.395 -1.567 -1.582 1.00 91.12 99 GLY A O 1
ATOM 776 N N . PHE A 1 100 ? 9.269 -2.482 0.465 1.00 89.88 100 PHE A N 1
ATOM 777 C CA . PHE A 1 100 ? 10.690 -2.833 0.529 1.00 89.88 100 PHE A CA 1
ATOM 778 C C . PHE A 1 100 ? 11.084 -3.889 -0.506 1.00 89.88 100 PHE A C 1
ATOM 780 O O . PHE A 1 100 ? 12.138 -3.760 -1.124 1.00 89.88 100 PHE A O 1
ATOM 787 N N . ALA A 1 101 ? 10.238 -4.894 -0.743 1.00 89.56 101 ALA A N 1
ATOM 788 C CA . ALA A 1 101 ? 10.475 -5.887 -1.787 1.00 89.56 101 ALA A CA 1
ATOM 789 C C . ALA A 1 101 ? 10.531 -5.237 -3.181 1.00 89.56 101 ALA A C 1
ATOM 791 O O . ALA A 1 101 ? 11.464 -5.492 -3.939 1.00 89.56 101 ALA A O 1
ATOM 792 N N . GLY A 1 102 ? 9.586 -4.345 -3.499 1.00 87.62 102 GLY A N 1
ATOM 793 C CA . GLY A 1 102 ? 9.568 -3.606 -4.765 1.00 87.62 102 GLY A CA 1
ATOM 794 C C . GLY A 1 102 ? 10.801 -2.717 -4.955 1.00 87.62 102 GLY A C 1
ATOM 795 O O . GLY A 1 102 ? 11.388 -2.695 -6.040 1.00 87.62 102 GLY A O 1
ATOM 796 N N . LEU A 1 103 ? 11.249 -2.039 -3.894 1.00 86.06 103 LEU A N 1
ATOM 797 C CA . LEU A 1 103 ? 12.509 -1.295 -3.920 1.00 86.06 103 LEU A CA 1
ATOM 798 C C . LEU A 1 103 ? 13.696 -2.224 -4.179 1.00 86.06 103 LEU A C 1
ATOM 800 O O . LEU A 1 103 ? 14.455 -1.956 -5.103 1.00 86.06 103 LEU A O 1
ATOM 804 N N . GLY A 1 104 ? 13.809 -3.335 -3.443 1.00 85.50 104 GLY A N 1
ATOM 805 C CA . GLY A 1 104 ? 14.884 -4.321 -3.596 1.00 85.50 104 GLY A CA 1
ATOM 806 C C . GLY A 1 104 ? 15.004 -4.866 -5.021 1.00 85.50 104 GLY A C 1
ATOM 807 O O . GLY A 1 104 ? 16.097 -4.900 -5.580 1.00 85.50 104 GLY A O 1
ATOM 808 N N . ILE A 1 105 ? 13.874 -5.204 -5.645 1.00 83.69 105 ILE A N 1
ATOM 809 C CA . ILE A 1 105 ? 13.812 -5.655 -7.045 1.00 83.69 105 ILE A CA 1
ATOM 810 C C . ILE A 1 105 ? 14.306 -4.565 -8.007 1.00 83.69 105 ILE A C 1
ATOM 812 O O . ILE A 1 105 ? 14.947 -4.866 -9.013 1.00 83.69 105 ILE A O 1
ATOM 816 N N . SER A 1 106 ? 14.017 -3.300 -7.701 1.00 80.62 106 SER A N 1
ATOM 817 C CA . SER A 1 106 ? 14.371 -2.166 -8.558 1.00 80.62 106 SER A CA 1
ATOM 818 C C . SER A 1 106 ? 15.861 -1.827 -8.513 1.00 80.62 106 SER A C 1
ATOM 820 O O . SER A 1 106 ? 16.408 -1.405 -9.527 1.00 80.62 106 SER A O 1
ATOM 822 N N . ILE A 1 107 ? 16.517 -2.020 -7.365 1.00 76.69 107 ILE A N 1
ATOM 823 C CA . ILE A 1 107 ? 17.945 -1.714 -7.186 1.00 76.69 107 ILE A CA 1
ATOM 824 C C . ILE A 1 107 ? 18.861 -2.896 -7.532 1.00 76.69 107 ILE A C 1
ATOM 826 O O . ILE A 1 107 ? 19.952 -2.687 -8.046 1.00 76.69 107 ILE A O 1
ATOM 830 N N . TRP A 1 108 ? 18.429 -4.144 -7.331 1.00 67.69 108 TRP A N 1
ATOM 831 C CA . TRP A 1 108 ? 19.262 -5.330 -7.579 1.00 67.69 108 TRP A CA 1
ATOM 832 C C . TRP A 1 108 ? 19.847 -5.356 -9.011 1.00 67.69 108 TRP A C 1
ATOM 834 O O . TRP A 1 108 ? 19.101 -5.115 -9.952 1.00 67.69 108 TRP A O 1
ATOM 844 N N . PRO A 1 109 ? 21.135 -5.663 -9.265 1.00 62.56 109 PRO A N 1
ATOM 845 C CA . PRO A 1 109 ? 22.197 -6.031 -8.329 1.00 62.56 109 PRO A CA 1
ATOM 846 C C . PRO A 1 109 ? 22.980 -4.830 -7.759 1.00 62.56 109 PRO A C 1
ATOM 848 O O . PRO A 1 109 ? 23.953 -5.020 -7.037 1.00 62.56 109 PRO A O 1
ATOM 851 N N . ASN A 1 110 ? 22.599 -3.595 -8.070 1.00 61.69 110 ASN A N 1
ATOM 852 C CA . ASN A 1 110 ? 23.320 -2.402 -7.638 1.00 61.69 110 ASN A CA 1
ATOM 853 C C . ASN A 1 110 ? 22.737 -1.890 -6.316 1.00 61.69 110 ASN A C 1
ATOM 855 O O . ASN A 1 110 ? 21.623 -1.383 -6.276 1.00 61.69 110 ASN A O 1
ATOM 859 N N . ILE A 1 111 ? 23.483 -1.975 -5.214 1.00 55.56 111 ILE A N 1
ATOM 860 C CA . ILE A 1 111 ? 23.032 -1.393 -3.936 1.00 55.56 111 ILE A CA 1
ATOM 861 C C . ILE A 1 111 ? 23.103 0.152 -3.999 1.00 55.56 111 ILE A C 1
ATOM 863 O O . ILE A 1 111 ? 22.322 0.827 -3.330 1.00 55.56 111 ILE A O 1
ATOM 867 N N . ILE A 1 112 ? 23.990 0.714 -4.844 1.00 49.47 112 ILE A N 1
ATOM 868 C CA . ILE A 1 112 ? 24.210 2.160 -5.056 1.00 49.47 112 ILE A CA 1
ATOM 869 C C . ILE A 1 112 ? 24.605 2.429 -6.531 1.00 49.47 112 ILE A C 1
ATOM 871 O O . ILE A 1 112 ? 25.649 1.939 -6.965 1.00 49.47 112 ILE A O 1
ATOM 875 N N . PRO A 1 113 ? 23.858 3.229 -7.320 1.00 46.34 113 PRO A N 1
ATOM 876 C CA . PRO A 1 113 ? 24.372 3.773 -8.584 1.00 46.34 113 PRO A CA 1
ATOM 877 C C . PRO A 1 113 ? 25.412 4.878 -8.271 1.00 46.34 113 PRO A C 1
ATOM 879 O O . PRO A 1 113 ? 25.038 5.805 -7.550 1.00 46.34 113 PRO A O 1
ATOM 882 N N . PRO A 1 114 ? 26.681 4.839 -8.756 1.00 54.47 114 PRO A N 1
ATOM 883 C CA . PRO A 1 114 ? 27.134 4.183 -9.984 1.00 54.47 114 PRO A CA 1
ATOM 884 C C . PRO A 1 114 ? 28.301 3.167 -9.873 1.00 54.47 114 PRO A C 1
ATOM 886 O O . PRO A 1 114 ? 28.829 2.827 -10.925 1.00 54.47 114 PRO A O 1
ATOM 889 N N . SER A 1 115 ? 28.760 2.681 -8.707 1.00 50.25 1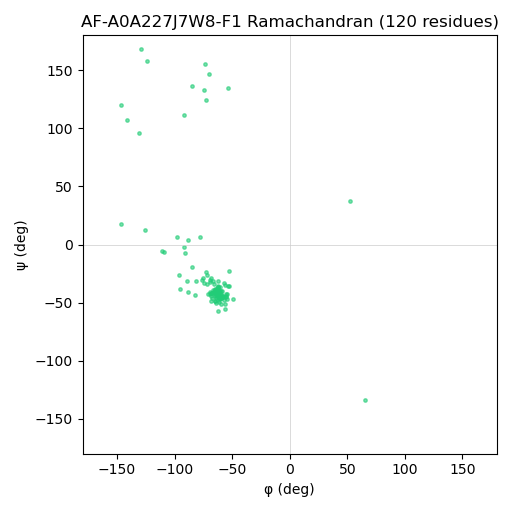15 SER A N 1
ATOM 890 C CA . SER A 1 115 ? 30.081 2.000 -8.699 1.00 50.25 115 SER A CA 1
ATOM 891 C C . SER A 1 115 ? 30.337 0.826 -7.753 1.00 50.25 115 SER A C 1
ATOM 893 O O . SER A 1 115 ? 31.508 0.531 -7.549 1.00 50.25 115 SER A O 1
ATOM 895 N N . ILE A 1 116 ? 29.335 0.155 -7.171 1.00 48.66 116 ILE A N 1
ATOM 896 C CA . ILE A 1 116 ? 29.606 -1.124 -6.480 1.00 48.66 116 ILE A CA 1
ATOM 897 C C . ILE A 1 116 ? 28.473 -2.121 -6.739 1.00 48.66 116 ILE A C 1
ATOM 899 O O . ILE A 1 116 ? 27.362 -1.997 -6.211 1.00 48.66 116 ILE A O 1
ATOM 903 N N . SER A 1 117 ? 28.767 -3.120 -7.567 1.00 55.69 117 SER A N 1
ATOM 904 C CA . SER A 1 117 ? 27.957 -4.332 -7.702 1.00 55.69 117 SER A CA 1
ATOM 905 C C . SER A 1 117 ? 28.142 -5.240 -6.472 1.00 55.69 117 SER A C 1
ATOM 907 O O . SER A 1 117 ? 29.179 -5.190 -5.816 1.00 55.69 117 SER A O 1
ATOM 909 N N . ILE A 1 118 ? 27.172 -6.112 -6.143 1.00 49.91 118 ILE A N 1
ATOM 910 C CA . ILE A 1 118 ? 27.268 -7.066 -4.998 1.00 49.91 118 ILE A CA 1
ATOM 911 C C . ILE A 1 118 ? 28.552 -7.922 -5.043 1.00 49.91 118 ILE A C 1
ATOM 913 O O . ILE A 1 118 ? 28.997 -8.437 -4.023 1.00 49.91 118 ILE A O 1
ATOM 917 N N . TRP A 1 119 ? 29.136 -8.070 -6.232 1.00 55.50 119 TRP A N 1
ATOM 918 C CA . TRP A 1 119 ? 30.337 -8.855 -6.499 1.00 55.50 119 TRP A CA 1
ATOM 919 C C . TRP A 1 119 ? 31.645 -8.099 -6.237 1.00 55.50 119 TRP A C 1
ATOM 921 O O . TRP A 1 119 ? 32.672 -8.739 -6.059 1.00 55.50 119 TRP A O 1
ATOM 931 N N . GLU A 1 120 ? 31.620 -6.766 -6.184 1.00 54.25 120 GLU A N 1
ATOM 932 C CA . GLU A 1 120 ? 32.796 -5.929 -5.883 1.00 54.25 120 GLU A CA 1
ATOM 933 C C . GLU A 1 120 ? 32.946 -5.627 -4.383 1.00 54.25 120 GLU A C 1
ATOM 935 O O . GLU A 1 120 ? 33.948 -5.051 -3.969 1.00 54.25 120 GLU A O 1
ATOM 940 N N . ALA A 1 121 ? 31.956 -5.998 -3.563 1.00 52.84 121 ALA A N 1
ATOM 941 C CA . ALA A 1 121 ? 31.951 -5.779 -2.114 1.00 52.84 121 ALA A CA 1
ATOM 942 C C . ALA A 1 121 ? 32.388 -7.008 -1.287 1.00 52.84 121 ALA A C 1
ATOM 944 O O . ALA A 1 121 ? 32.263 -6.974 -0.060 1.00 52.84 121 ALA A O 1
ATOM 945 N N . ALA A 1 122 ? 32.839 -8.084 -1.944 1.00 49.69 122 ALA A N 1
ATOM 946 C CA . ALA A 1 122 ? 33.336 -9.312 -1.316 1.00 49.69 122 ALA A CA 1
ATOM 947 C C . ALA A 1 122 ? 34.869 -9.362 -1.299 1.00 49.69 122 ALA A C 1
ATOM 949 O O . ALA A 1 122 ? 35.480 -8.958 -2.314 1.00 49.69 122 ALA A O 1
#

Foldseek 3Di:
DLLVLLLCLQVDDDPSNVVSLVVNVVVLVVVVVVCVCCVVVVCVVDVLLVCQCPPPPNVVVLVVLVVVLVVLSVVLNVCSVVSPRNSNNVSVVVNVVSVVVSVCSSQPQPPDPDDDGPVNVD